Protein AF-A0A3D4CS77-F1 (afdb_monomer_lite)

Radius of gyration: 18.89 Å; chains: 1; bounding box: 40×58×51 Å

Structure (mmCIF, N/CA/C/O backbone):
data_AF-A0A3D4CS77-F1
#
_entry.id   AF-A0A3D4CS77-F1
#
loop_
_atom_site.group_PDB
_atom_site.id
_atom_site.type_symbol
_atom_site.label_atom_id
_atom_site.label_alt_id
_atom_site.label_comp_id
_atom_site.label_asym_id
_atom_site.label_entity_id
_atom_site.label_seq_id
_atom_site.pdbx_PDB_ins_code
_atom_site.Cartn_x
_atom_site.Cartn_y
_atom_site.Cartn_z
_atom_site.occupancy
_atom_site.B_iso_or_equiv
_atom_site.auth_seq_id
_atom_site.auth_comp_id
_atom_site.auth_asym_id
_atom_site.auth_atom_id
_atom_site.pdbx_PDB_model_num
ATOM 1 N N . MET A 1 1 ? -10.541 3.435 3.044 1.00 78.44 1 MET A N 1
ATOM 2 C CA . MET A 1 1 ? -9.655 4.612 3.118 1.00 78.44 1 MET A CA 1
ATOM 3 C C . MET A 1 1 ? -9.467 5.188 1.733 1.00 78.44 1 MET A C 1
ATOM 5 O O . MET A 1 1 ? -9.152 4.452 0.801 1.00 78.44 1 MET A O 1
ATOM 9 N N . VAL A 1 2 ? -9.680 6.488 1.596 1.00 80.62 2 VAL A N 1
ATOM 10 C CA . VAL A 1 2 ? -9.498 7.217 0.334 1.00 80.62 2 VAL A CA 1
ATOM 11 C C . VAL A 1 2 ? -8.579 8.408 0.585 1.00 80.62 2 VAL A C 1
ATOM 13 O O . VAL A 1 2 ? -8.538 8.871 1.723 1.00 80.62 2 VAL A O 1
ATOM 16 N N . PRO A 1 3 ? -7.833 8.896 -0.415 1.00 76.00 3 PRO A N 1
ATOM 17 C CA . PRO A 1 3 ? -6.989 10.062 -0.225 1.00 76.00 3 PRO A CA 1
ATOM 18 C C . PRO A 1 3 ? -7.797 11.258 0.259 1.00 76.00 3 PRO A C 1
ATOM 20 O O . PRO A 1 3 ? -8.912 11.496 -0.223 1.00 76.00 3 PRO A O 1
ATOM 23 N N . ASP A 1 4 ? -7.216 12.027 1.171 1.00 72.06 4 ASP A N 1
ATOM 24 C CA . ASP A 1 4 ? -7.794 13.302 1.555 1.00 72.06 4 ASP A CA 1
ATOM 25 C C . ASP A 1 4 ? -7.465 14.370 0.503 1.00 72.06 4 ASP A C 1
ATOM 27 O O . ASP A 1 4 ? -6.430 15.033 0.511 1.00 72.06 4 ASP A O 1
ATOM 31 N N . PHE A 1 5 ? -8.350 14.480 -0.486 1.00 57.47 5 PHE A N 1
ATOM 32 C CA . PHE A 1 5 ? -8.357 15.582 -1.448 1.00 57.47 5 PHE A CA 1
ATOM 33 C C . PHE A 1 5 ? -9.215 16.766 -0.962 1.00 57.47 5 PHE A C 1
ATOM 35 O O . PHE A 1 5 ? -9.327 17.773 -1.668 1.00 57.47 5 PHE A O 1
ATOM 42 N N . ALA A 1 6 ? -9.882 16.638 0.192 1.00 45.94 6 ALA A N 1
ATOM 43 C CA . ALA A 1 6 ? -11.048 17.445 0.524 1.00 45.94 6 ALA A CA 1
ATOM 44 C C . ALA A 1 6 ? -10.695 18.816 1.115 1.00 45.94 6 ALA A C 1
ATOM 46 O O . ALA A 1 6 ? -11.407 19.779 0.821 1.00 45.94 6 ALA A O 1
ATOM 47 N N . GLU A 1 7 ? -9.597 18.958 1.863 1.00 46.69 7 GLU A N 1
ATOM 48 C CA . GLU A 1 7 ? -9.313 20.235 2.536 1.00 46.69 7 GLU A CA 1
ATOM 49 C C . GLU A 1 7 ? -8.802 21.352 1.614 1.00 46.69 7 GLU A C 1
ATOM 51 O O . GLU A 1 7 ? -9.048 22.522 1.897 1.00 46.69 7 GLU A O 1
ATOM 56 N N . LYS A 1 8 ? -8.144 21.049 0.48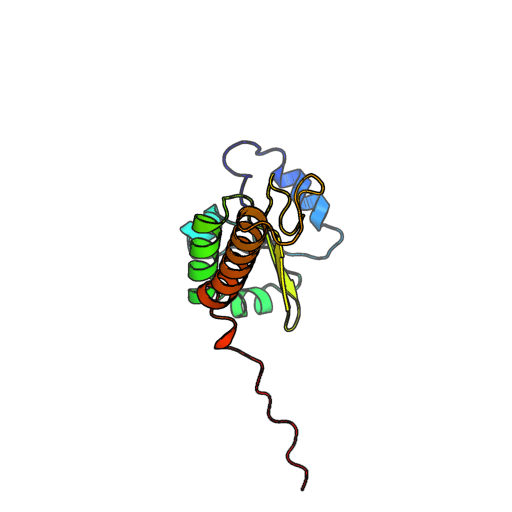4 1.00 43.91 8 LYS A N 1
ATOM 57 C CA . LYS A 1 8 ? -7.467 22.106 -0.300 1.00 43.91 8 LYS A CA 1
ATOM 58 C C . LYS A 1 8 ? -8.227 22.637 -1.521 1.00 43.91 8 LYS A C 1
ATOM 60 O O . LYS A 1 8 ? -7.879 23.708 -2.005 1.00 43.91 8 LYS A O 1
ATOM 65 N N . TYR A 1 9 ? -9.258 21.942 -2.014 1.00 45.88 9 TYR A N 1
ATOM 66 C CA . TYR A 1 9 ? -9.933 22.347 -3.263 1.00 45.88 9 TYR A CA 1
ATOM 67 C C . TYR A 1 9 ? -11.462 22.310 -3.252 1.00 45.88 9 TYR A C 1
ATOM 69 O O . TYR A 1 9 ? -12.071 23.001 -4.065 1.00 45.88 9 TYR A O 1
ATOM 77 N N . PHE A 1 10 ? -12.119 21.548 -2.374 1.00 43.38 10 PHE A N 1
ATOM 78 C CA . PHE A 1 10 ? -13.565 21.360 -2.502 1.00 43.38 10 PHE A CA 1
ATOM 79 C C . PHE A 1 10 ? -14.263 21.094 -1.163 1.00 43.38 10 PHE A C 1
ATOM 81 O O . PHE A 1 10 ? -14.734 19.985 -0.895 1.00 43.38 10 PHE A O 1
ATOM 88 N N . GLY A 1 11 ? -14.503 22.161 -0.394 1.00 46.84 11 GLY A N 1
ATOM 89 C CA . GLY A 1 11 ? -15.454 22.141 0.729 1.00 46.84 11 GLY A CA 1
ATOM 90 C C . GLY A 1 11 ? -16.864 21.643 0.343 1.00 46.84 11 GLY A C 1
ATOM 91 O O . GLY A 1 11 ? -17.618 21.187 1.195 1.00 46.84 11 GLY A O 1
ATOM 92 N N . MET A 1 12 ? -17.208 21.635 -0.955 1.00 43.44 12 MET A N 1
ATOM 93 C CA . MET A 1 12 ? -18.502 21.178 -1.481 1.00 43.44 12 MET A CA 1
ATOM 94 C C . MET A 1 12 ? -18.528 19.707 -1.963 1.00 43.44 12 MET A C 1
ATOM 96 O O . MET A 1 12 ? -19.613 19.169 -2.193 1.00 43.44 12 MET A O 1
ATOM 100 N N . LEU A 1 13 ? -17.374 19.028 -2.102 1.00 51.09 13 LEU A N 1
ATOM 101 C CA . LEU A 1 13 ? -17.307 17.595 -2.457 1.00 51.09 13 LEU A CA 1
ATOM 102 C C . LEU A 1 13 ? -17.241 16.683 -1.225 1.00 51.09 13 LEU A C 1
ATOM 104 O O . LEU A 1 13 ? -17.773 15.575 -1.283 1.00 51.09 13 LEU A O 1
ATOM 108 N N . GLY A 1 14 ? -16.698 17.149 -0.094 1.00 48.25 14 GLY A N 1
ATOM 109 C CA . GLY A 1 14 ? -16.691 16.393 1.169 1.00 48.25 14 GLY A CA 1
ATOM 110 C C . GLY A 1 14 ? -18.102 16.028 1.658 1.00 48.25 14 GLY A C 1
ATOM 111 O O . GLY A 1 14 ? -18.377 14.870 1.980 1.00 48.25 14 GLY A O 1
ATOM 112 N N . ALA A 1 15 ? -19.041 16.979 1.583 1.00 53.09 15 ALA A N 1
ATOM 113 C CA . ALA A 1 15 ? -20.458 16.754 1.893 1.00 53.09 15 ALA A CA 1
ATOM 114 C C . ALA A 1 15 ? -21.155 15.797 0.901 1.00 53.09 15 ALA A C 1
ATOM 116 O O . ALA A 1 15 ? -22.107 15.100 1.252 1.00 53.09 15 ALA A O 1
ATOM 117 N N . LYS A 1 16 ? -20.677 15.719 -0.350 1.00 46.47 16 LYS A N 1
ATOM 118 C CA . LYS A 1 16 ? -21.205 14.784 -1.359 1.00 46.47 16 LYS A CA 1
ATOM 119 C C . LYS A 1 16 ? -20.611 13.378 -1.213 1.00 46.47 16 LYS A C 1
ATOM 121 O O . LYS A 1 16 ? -21.336 12.405 -1.392 1.00 46.47 16 LYS A O 1
ATOM 126 N N . PHE A 1 17 ? -19.353 13.241 -0.791 1.00 52.97 17 PHE A N 1
ATOM 127 C CA . PHE A 1 17 ? -18.750 11.944 -0.454 1.00 52.97 17 PHE A CA 1
ATOM 128 C C . PHE A 1 17 ? -19.327 11.330 0.828 1.00 52.97 17 PHE A C 1
ATOM 130 O O . PHE A 1 17 ? -19.430 10.107 0.921 1.00 52.97 17 PHE A O 1
ATOM 137 N N . GLN A 1 18 ? -19.786 12.150 1.786 1.00 51.19 18 GLN A N 1
ATOM 138 C CA . GLN A 1 18 ? -20.625 11.666 2.891 1.00 51.19 18 GLN A CA 1
ATOM 139 C C . GLN A 1 18 ? -21.868 10.922 2.379 1.00 51.19 18 GLN A C 1
ATOM 141 O O . GLN A 1 18 ? -22.192 9.875 2.930 1.00 51.19 18 GLN A O 1
ATOM 146 N N . LYS A 1 19 ? -22.494 11.379 1.283 1.00 50.00 19 LYS A N 1
ATOM 147 C CA . LYS A 1 19 ? -23.653 10.706 0.669 1.00 50.00 19 LYS A CA 1
ATOM 148 C C . LYS A 1 19 ? -23.301 9.417 -0.079 1.00 50.00 19 LYS A C 1
ATOM 150 O O . LYS A 1 19 ? -24.077 8.473 -0.003 1.00 50.00 19 LYS A O 1
ATOM 155 N N . VAL A 1 20 ? -22.139 9.335 -0.736 1.00 52.88 20 VAL A N 1
ATOM 156 C CA . VAL A 1 20 ? -21.694 8.108 -1.441 1.00 52.88 20 VAL A CA 1
ATOM 157 C C . VAL A 1 20 ? -21.478 6.937 -0.468 1.00 52.88 20 VAL A C 1
ATOM 159 O O . VAL A 1 20 ? -21.761 5.795 -0.814 1.00 52.88 20 VAL A O 1
ATOM 162 N N . GLY A 1 21 ? -21.044 7.209 0.768 1.00 51.22 21 GLY A N 1
ATOM 163 C CA . GLY A 1 21 ? -20.913 6.199 1.830 1.00 51.22 21 GLY A CA 1
ATOM 164 C C . GLY A 1 21 ? -22.151 6.017 2.720 1.00 51.22 21 GLY A C 1
ATOM 165 O O . GLY A 1 21 ? -22.180 5.098 3.534 1.00 51.22 21 GLY A O 1
ATOM 166 N N . SER A 1 22 ? -23.175 6.869 2.587 1.00 51.25 22 SER A N 1
ATOM 167 C CA . SER A 1 22 ? -24.319 6.907 3.514 1.00 51.25 22 SER A CA 1
ATOM 168 C C . SER A 1 22 ? -25.234 5.680 3.422 1.00 51.25 22 SER A C 1
ATOM 170 O O . SER A 1 22 ? -25.977 5.424 4.361 1.00 51.25 22 SER A O 1
ATOM 172 N N . GLY A 1 23 ? -25.179 4.917 2.325 1.00 57.41 23 GLY A N 1
ATOM 173 C CA . GLY A 1 23 ? -25.894 3.641 2.182 1.00 57.41 23 GLY A CA 1
ATOM 174 C C . GLY A 1 23 ? -25.138 2.424 2.731 1.00 57.41 23 GLY A C 1
ATOM 175 O O . GLY A 1 23 ? -25.672 1.322 2.700 1.00 57.41 23 GLY A O 1
ATOM 176 N N . LEU A 1 24 ? -23.896 2.601 3.201 1.00 65.44 24 LEU A N 1
ATOM 177 C CA . LEU A 1 24 ? -23.001 1.511 3.615 1.00 65.44 24 LEU A CA 1
ATOM 178 C C . LEU A 1 24 ? -22.823 1.395 5.138 1.00 65.44 24 LEU A C 1
ATOM 180 O O . LEU A 1 24 ? -21.996 0.599 5.573 1.00 65.44 24 LEU A O 1
ATOM 184 N N . ASN A 1 25 ? -23.559 2.173 5.946 1.00 74.00 25 ASN A N 1
ATOM 185 C CA . ASN A 1 25 ? -23.412 2.218 7.412 1.00 74.00 25 ASN A CA 1
ATOM 186 C C . ASN A 1 25 ? -21.948 2.395 7.863 1.00 74.00 25 ASN A C 1
ATOM 188 O O . ASN A 1 25 ? -21.466 1.697 8.748 1.00 74.00 25 ASN A O 1
ATOM 192 N N . GLN A 1 26 ? -21.212 3.303 7.215 1.00 77.88 26 GLN A N 1
ATOM 193 C CA . GLN A 1 26 ? -19.813 3.573 7.549 1.00 77.88 26 GLN A CA 1
ATOM 194 C C . GLN A 1 26 ? -19.660 4.886 8.316 1.00 77.88 26 GLN A C 1
ATOM 196 O O . GLN A 1 26 ? -20.109 5.944 7.870 1.00 77.88 26 GLN A O 1
ATOM 201 N N . HIS A 1 27 ? -18.944 4.822 9.431 1.00 82.19 27 HIS A N 1
ATOM 202 C CA . HIS A 1 27 ? -18.564 5.940 10.279 1.00 82.19 27 HIS A CA 1
ATOM 203 C C . HIS A 1 27 ? -17.248 6.556 9.802 1.00 82.19 27 HIS A C 1
ATOM 205 O O . HIS A 1 27 ? -16.344 5.841 9.376 1.00 82.19 27 HIS A O 1
ATOM 211 N N . LEU A 1 28 ? -17.141 7.884 9.869 1.00 85.31 28 LEU A N 1
ATOM 212 C CA . LEU A 1 28 ? -15.883 8.609 9.673 1.00 85.31 28 LEU A CA 1
ATOM 213 C C . LEU A 1 28 ? -15.039 8.486 10.947 1.00 85.31 28 LEU A C 1
ATOM 215 O O . LEU A 1 28 ? -15.550 8.746 12.035 1.00 85.31 28 LEU A O 1
ATOM 219 N N . LEU A 1 29 ? -13.771 8.105 10.806 1.00 84.94 29 LEU A N 1
ATOM 220 C CA . LEU A 1 29 ? -12.826 7.999 11.916 1.00 84.94 29 LEU A CA 1
ATOM 221 C C . LEU A 1 29 ? -11.847 9.169 11.878 1.00 84.94 29 LEU A C 1
ATOM 223 O O . LEU A 1 29 ? -11.440 9.582 10.796 1.00 84.94 29 LEU A O 1
ATOM 227 N N . ARG A 1 30 ? -11.468 9.654 13.064 1.00 85.50 30 ARG A N 1
ATOM 228 C CA . ARG A 1 30 ? -10.338 10.568 13.256 1.00 85.50 30 ARG A CA 1
ATOM 229 C C . ARG A 1 30 ? -9.113 9.763 13.658 1.00 85.50 30 ARG A C 1
ATOM 231 O O . ARG A 1 30 ? -9.217 8.941 14.568 1.00 85.50 30 ARG A O 1
ATOM 238 N N . ILE A 1 31 ? -7.991 9.994 12.990 1.00 87.75 31 ILE A N 1
ATOM 239 C CA . ILE A 1 31 ? -6.710 9.351 13.274 1.00 87.75 31 ILE A CA 1
ATOM 240 C C . ILE A 1 31 ? -5.775 10.352 13.957 1.00 87.75 31 ILE A C 1
ATOM 242 O O . ILE A 1 31 ? -5.629 11.486 13.512 1.00 87.75 31 ILE A O 1
ATOM 246 N N . ASP A 1 32 ? -5.119 9.924 15.037 1.00 86.69 32 ASP A N 1
ATOM 247 C CA . ASP A 1 32 ? -4.259 10.804 15.841 1.00 86.69 32 ASP A CA 1
ATOM 248 C C . ASP A 1 32 ? -2.957 11.202 15.128 1.00 86.69 32 ASP A C 1
ATOM 250 O O . ASP A 1 32 ? -2.377 12.244 15.430 1.00 86.69 32 ASP A O 1
ATOM 254 N N . ASN A 1 33 ? -2.476 10.385 14.184 1.00 90.25 33 ASN A N 1
ATOM 255 C CA . ASN A 1 33 ? -1.284 10.697 13.400 1.00 90.25 33 ASN A CA 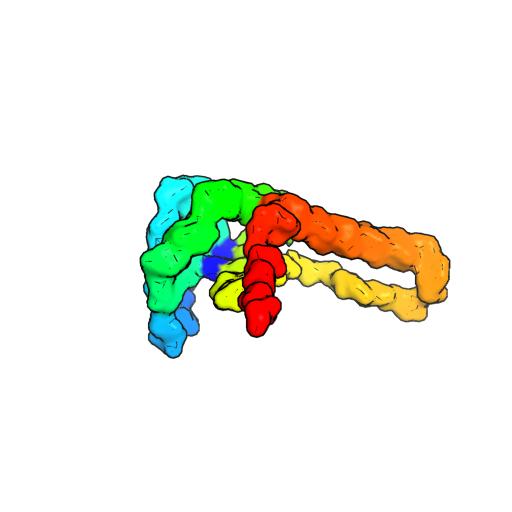1
ATOM 256 C C . ASN A 1 33 ? -1.600 11.825 12.397 1.00 90.25 33 ASN A C 1
ATOM 258 O O . ASN A 1 33 ? -2.327 11.591 11.427 1.00 90.25 33 ASN A O 1
ATOM 262 N N . PRO A 1 34 ? -1.028 13.032 12.572 1.00 89.69 34 PRO A N 1
ATOM 263 C CA . PRO A 1 34 ? -1.406 14.199 11.783 1.00 89.69 34 PRO A CA 1
ATOM 264 C C . PRO A 1 34 ? -1.002 14.084 10.311 1.00 89.69 34 PRO A C 1
ATOM 266 O O . PRO A 1 34 ? -1.678 14.642 9.450 1.00 89.69 34 PRO A O 1
ATOM 269 N N . GLU A 1 35 ? 0.088 13.383 9.996 1.00 91.19 35 GLU A N 1
ATOM 270 C CA . GLU A 1 35 ? 0.513 13.184 8.607 1.00 91.19 35 GLU A CA 1
ATOM 271 C C . GLU A 1 35 ? -0.392 12.177 7.898 1.00 91.19 35 GLU A C 1
ATOM 273 O O . GLU A 1 35 ? -0.723 12.345 6.723 1.00 91.19 35 GLU A O 1
ATOM 278 N N . PHE A 1 36 ? -0.853 11.164 8.628 1.00 91.94 36 PHE A N 1
ATOM 279 C CA . PHE A 1 36 ? -1.797 10.188 8.112 1.00 91.94 36 PHE A CA 1
ATOM 280 C C . PHE A 1 36 ? -3.197 10.775 7.902 1.00 91.94 36 PHE A C 1
ATOM 282 O O . PHE A 1 36 ? -3.781 10.565 6.839 1.00 91.94 36 PHE A O 1
ATOM 289 N N . GLU A 1 37 ? -3.712 11.535 8.872 1.00 87.69 37 GLU A N 1
ATOM 290 C CA . GLU A 1 37 ? -5.032 12.179 8.795 1.00 87.69 37 GLU A CA 1
ATOM 291 C C . GLU A 1 37 ? -5.111 13.130 7.589 1.00 87.69 37 GLU A C 1
ATOM 293 O O . GLU A 1 37 ? -6.068 13.081 6.824 1.00 87.69 37 GLU A O 1
ATOM 298 N N . LYS A 1 38 ? -4.048 13.908 7.325 1.00 88.06 38 LYS A N 1
ATOM 299 C CA . LYS A 1 38 ? -3.940 14.757 6.119 1.00 88.06 38 LYS A CA 1
ATOM 300 C C . LYS A 1 38 ? -3.848 13.967 4.814 1.00 88.06 38 LYS A C 1
ATOM 302 O O . LYS A 1 38 ? -4.050 14.519 3.733 1.00 88.06 38 LYS A O 1
ATOM 307 N N . ALA A 1 39 ? -3.408 12.713 4.872 1.00 89.44 39 ALA A N 1
ATOM 308 C CA . ALA A 1 39 ? -3.197 11.892 3.689 1.00 89.44 39 ALA A CA 1
ATOM 309 C C . ALA A 1 39 ? -4.446 11.084 3.318 1.00 89.44 39 ALA A C 1
ATOM 311 O O . ALA A 1 39 ? -4.666 10.838 2.125 1.00 89.44 39 ALA A O 1
ATOM 312 N N . PHE A 1 40 ? -5.250 10.668 4.300 1.00 90.25 40 PHE A N 1
ATOM 313 C CA . PHE A 1 40 ? -6.358 9.740 4.106 1.00 90.25 40 PHE A CA 1
ATOM 314 C C . PHE A 1 40 ? -7.594 10.088 4.929 1.00 90.25 40 PHE A C 1
ATOM 316 O O . PHE A 1 40 ? -7.542 10.226 6.142 1.00 90.25 40 PHE A O 1
ATOM 323 N N . VAL A 1 41 ? -8.753 10.012 4.277 1.00 89.62 41 VAL A N 1
ATOM 324 C CA . VAL A 1 41 ? -10.051 9.917 4.947 1.00 89.62 41 VAL A CA 1
ATOM 325 C C . VAL A 1 41 ? -10.344 8.449 5.271 1.00 89.62 41 VAL A C 1
ATOM 327 O O . VAL A 1 41 ? -10.464 7.597 4.371 1.00 89.62 41 VAL A O 1
ATOM 330 N N . VAL A 1 42 ? -10.501 8.141 6.561 1.00 89.06 42 VAL A N 1
ATOM 331 C CA . VAL A 1 42 ? -10.779 6.785 7.060 1.00 89.06 42 VAL A CA 1
ATOM 332 C C . VAL A 1 42 ? -12.263 6.610 7.366 1.00 89.06 42 VAL A C 1
ATOM 334 O O . VAL A 1 42 ? -12.880 7.412 8.058 1.00 89.06 42 VAL A O 1
ATOM 337 N N . ARG A 1 43 ? -12.852 5.532 6.843 1.00 88.62 43 ARG A N 1
ATOM 338 C CA . ARG A 1 43 ? -14.239 5.143 7.110 1.00 88.62 43 ARG A CA 1
ATOM 339 C C . ARG A 1 43 ? -14.301 3.667 7.470 1.00 88.62 43 ARG A C 1
ATOM 341 O O . ARG A 1 43 ? -13.609 2.882 6.820 1.00 88.62 43 ARG A O 1
ATOM 348 N N . ALA A 1 44 ? -15.136 3.305 8.438 1.00 88.06 44 ALA A N 1
ATOM 349 C CA . ALA A 1 44 ? -15.319 1.923 8.874 1.00 88.06 44 ALA A CA 1
ATOM 350 C C . ALA A 1 44 ? -16.761 1.641 9.301 1.00 88.06 44 ALA A C 1
ATOM 352 O O . ALA A 1 44 ? -17.459 2.537 9.766 1.00 88.06 44 ALA A O 1
ATOM 353 N N . THR A 1 45 ? -17.206 0.396 9.150 1.00 87.44 45 THR A N 1
ATOM 354 C CA . THR A 1 45 ? -18.495 -0.075 9.684 1.00 87.44 45 THR A CA 1
ATOM 355 C C . THR A 1 45 ? -18.441 -0.297 11.194 1.00 87.44 45 THR A C 1
ATOM 357 O O . THR A 1 45 ? -19.436 -0.075 11.870 1.00 87.44 45 THR A O 1
ATOM 360 N N . ASP A 1 46 ? -17.271 -0.670 11.718 1.00 86.62 46 ASP A N 1
ATOM 361 C CA . ASP A 1 46 ? -16.978 -0.761 13.147 1.00 86.62 46 ASP A CA 1
ATOM 362 C C . ASP A 1 46 ? -15.744 0.110 13.463 1.00 86.62 46 ASP A C 1
ATOM 364 O O . ASP A 1 46 ? -14.619 -0.234 13.078 1.00 86.62 46 ASP A O 1
ATOM 368 N N . PRO A 1 47 ? -15.928 1.274 14.113 1.00 82.75 47 PRO A N 1
ATOM 369 C CA . PRO A 1 47 ? -14.818 2.138 14.498 1.00 82.75 47 PRO A CA 1
ATOM 370 C C . PRO A 1 47 ? -13.821 1.489 15.464 1.00 82.75 47 PRO A C 1
ATOM 372 O O . PRO A 1 47 ? -12.629 1.787 15.377 1.00 82.75 47 PRO A O 1
ATOM 375 N N . ALA A 1 48 ? -14.285 0.627 16.374 1.00 83.94 48 ALA A N 1
ATOM 376 C CA . ALA A 1 48 ? -13.426 0.004 17.375 1.00 83.94 48 ALA A CA 1
ATOM 377 C C . ALA A 1 48 ? -12.482 -1.003 16.710 1.00 83.94 48 ALA A C 1
ATOM 379 O O . ALA A 1 48 ? -11.273 -0.956 16.932 1.00 83.94 48 ALA A O 1
ATOM 380 N N . GLU A 1 49 ? -13.013 -1.842 15.819 1.00 80.88 49 GLU A N 1
ATOM 381 C CA . GLU A 1 49 ? -12.208 -2.762 15.013 1.00 80.88 49 GLU A CA 1
ATOM 382 C C . GLU A 1 49 ? -11.198 -1.998 14.141 1.00 80.88 49 GLU A C 1
ATOM 384 O O . GLU A 1 49 ? -10.010 -2.326 14.114 1.00 80.88 49 GLU A O 1
ATOM 389 N N . ALA A 1 50 ? -11.626 -0.924 13.473 1.00 82.06 50 ALA A N 1
ATOM 390 C CA . ALA A 1 50 ? -10.766 -0.194 12.546 1.00 82.06 50 ALA A CA 1
ATOM 391 C C . ALA A 1 50 ? -9.526 0.440 13.201 1.00 82.06 50 ALA A C 1
ATOM 393 O O . ALA A 1 50 ? -8.459 0.432 12.588 1.00 82.06 50 ALA A O 1
ATOM 394 N N . ILE A 1 51 ? -9.630 0.934 14.440 1.00 80.19 51 ILE A N 1
ATOM 395 C CA . ILE A 1 51 ? -8.476 1.459 15.194 1.00 80.19 51 ILE A CA 1
ATOM 396 C C . ILE A 1 51 ? -7.470 0.341 15.502 1.00 80.19 51 ILE A C 1
ATOM 398 O O . ILE A 1 51 ? -6.263 0.564 15.426 1.00 80.19 51 ILE A O 1
ATOM 402 N N . THR A 1 52 ? -7.947 -0.873 15.803 1.00 81.00 52 THR A N 1
ATOM 403 C CA . THR A 1 52 ? -7.059 -2.015 16.086 1.00 81.00 52 THR A CA 1
ATOM 404 C C . THR A 1 52 ? -6.302 -2.494 14.849 1.00 81.00 52 THR A C 1
ATOM 406 O O . THR A 1 52 ? -5.124 -2.830 14.944 1.00 81.00 52 THR A O 1
ATOM 409 N N . VAL A 1 53 ? -6.943 -2.475 13.675 1.00 85.44 53 VAL A N 1
ATOM 410 C CA . VAL A 1 53 ? -6.300 -2.818 12.397 1.00 85.44 53 VAL A CA 1
ATOM 411 C C . VAL A 1 53 ? -5.294 -1.741 11.999 1.00 85.44 53 VAL A C 1
ATOM 413 O O . VAL A 1 53 ? -4.176 -2.047 11.583 1.00 85.44 53 VAL A O 1
ATOM 416 N N . LEU A 1 54 ? -5.666 -0.469 12.147 1.00 88.19 54 LEU A N 1
ATOM 417 C CA . LEU A 1 54 ? -4.876 0.671 11.700 1.00 88.19 54 LEU A CA 1
ATOM 418 C C . LEU A 1 54 ? -3.860 1.132 12.751 1.00 88.19 54 LEU A C 1
ATOM 420 O O . LEU A 1 54 ? -3.823 2.297 13.143 1.00 88.19 54 LEU A O 1
ATOM 424 N N . THR A 1 55 ? -3.011 0.205 13.191 1.00 88.81 55 THR A N 1
ATOM 425 C CA . THR A 1 55 ? -1.918 0.481 14.135 1.00 88.81 55 THR A CA 1
ATOM 426 C C . THR A 1 55 ? -0.987 1.594 13.635 1.00 88.81 55 THR A C 1
ATOM 428 O O . THR A 1 55 ? -0.834 1.795 12.429 1.00 88.81 55 THR A O 1
ATOM 431 N N . ALA A 1 56 ? -0.296 2.283 14.552 1.00 89.25 56 ALA A N 1
ATOM 432 C CA . ALA A 1 56 ? 0.667 3.334 14.202 1.00 89.25 56 ALA A CA 1
ATOM 433 C C . ALA A 1 56 ? 1.740 2.849 13.208 1.00 89.25 56 ALA A C 1
ATOM 435 O O . ALA A 1 56 ? 2.080 3.556 12.264 1.00 89.25 56 ALA A O 1
ATOM 436 N N . GLN A 1 57 ? 2.218 1.610 13.363 1.00 88.75 57 GLN A N 1
ATOM 437 C CA . GLN A 1 57 ? 3.163 1.012 12.420 1.00 88.75 57 GLN A CA 1
ATOM 438 C C . GLN A 1 57 ? 2.557 0.884 11.016 1.00 88.75 57 GLN A C 1
ATOM 440 O O . GLN A 1 57 ? 3.188 1.291 10.043 1.00 88.75 57 GLN A O 1
ATOM 445 N N . LEU A 1 58 ? 1.330 0.364 10.901 1.00 90.12 58 LEU A N 1
ATOM 446 C CA . LEU A 1 58 ? 0.664 0.217 9.607 1.00 90.12 58 LEU A CA 1
ATOM 447 C C . LEU A 1 58 ? 0.402 1.575 8.942 1.00 90.12 58 LEU A C 1
ATOM 449 O O . LEU A 1 58 ? 0.527 1.694 7.725 1.00 90.12 58 LEU A O 1
ATOM 453 N N . GLN A 1 59 ? 0.091 2.611 9.724 1.00 91.94 59 GLN A N 1
ATOM 454 C CA . GLN A 1 59 ? -0.070 3.973 9.212 1.00 91.94 59 GLN A CA 1
ATOM 455 C C . GLN A 1 59 ? 1.208 4.477 8.524 1.00 91.94 59 GLN A C 1
ATOM 457 O O . GLN A 1 59 ? 1.147 4.919 7.375 1.00 91.94 59 GLN A O 1
ATOM 462 N N . GLU A 1 60 ? 2.370 4.328 9.165 1.00 93.00 60 GLU A N 1
ATOM 463 C CA . GLU A 1 60 ? 3.671 4.712 8.592 1.00 93.00 60 GLU A CA 1
ATOM 464 C C . GLU A 1 60 ? 4.024 3.906 7.333 1.00 93.00 60 GLU A C 1
ATOM 466 O O . GLU A 1 60 ? 4.538 4.434 6.339 1.00 93.00 60 GLU A O 1
ATOM 471 N N . GLN A 1 61 ? 3.695 2.614 7.327 1.00 92.31 61 GLN A N 1
ATOM 472 C CA . GLN A 1 61 ? 3.893 1.758 6.159 1.00 92.31 61 GLN A CA 1
ATOM 473 C C . GLN A 1 61 ? 3.011 2.189 4.981 1.00 92.31 61 GLN A C 1
ATOM 475 O O . GLN A 1 61 ? 3.472 2.238 3.839 1.00 92.31 61 GLN A O 1
ATOM 480 N N . ILE A 1 62 ? 1.757 2.563 5.243 1.00 93.19 62 ILE A N 1
ATOM 481 C CA . ILE A 1 62 ? 0.841 3.089 4.225 1.00 93.19 62 ILE A CA 1
ATOM 482 C C . ILE A 1 62 ? 1.319 4.454 3.708 1.00 93.19 62 ILE A C 1
ATOM 484 O O . ILE A 1 62 ? 1.232 4.710 2.506 1.00 93.19 62 ILE A O 1
ATOM 488 N N . LEU A 1 63 ? 1.859 5.323 4.568 1.00 92.94 63 LEU A N 1
ATOM 489 C CA . LEU A 1 63 ? 2.461 6.595 4.150 1.00 92.94 63 LEU A CA 1
ATOM 490 C C . LEU A 1 63 ? 3.680 6.376 3.247 1.00 92.94 63 LEU A C 1
ATOM 492 O O . 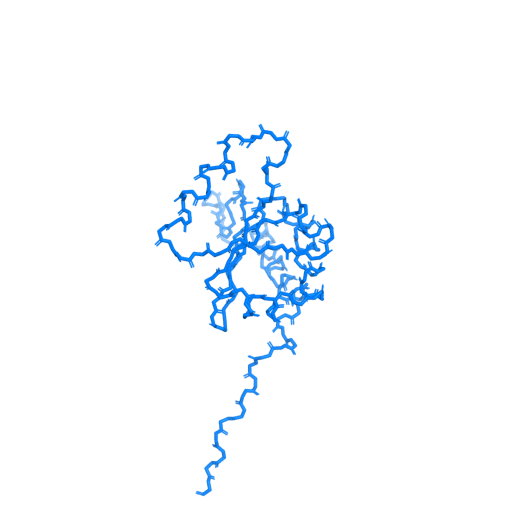LEU A 1 63 ? 3.801 7.019 2.202 1.00 92.94 63 LEU A O 1
ATOM 496 N N . THR A 1 64 ? 4.531 5.406 3.582 1.00 91.88 64 THR A N 1
ATOM 497 C CA . THR A 1 64 ? 5.665 4.994 2.740 1.00 91.88 64 THR A CA 1
ATOM 498 C C . THR A 1 64 ? 5.186 4.485 1.379 1.00 91.88 64 THR A C 1
ATOM 500 O O . THR A 1 64 ? 5.714 4.868 0.330 1.00 91.88 64 THR A O 1
ATOM 503 N N . LEU A 1 65 ? 4.132 3.666 1.377 1.00 91.88 65 LEU A N 1
ATOM 504 C CA . LEU A 1 65 ? 3.513 3.150 0.162 1.00 91.88 65 LEU A CA 1
ATOM 505 C C . LEU A 1 65 ? 2.947 4.285 -0.711 1.00 91.88 65 LEU A C 1
ATOM 507 O O . LEU A 1 65 ? 3.178 4.314 -1.921 1.00 91.88 65 LEU A O 1
ATOM 511 N N . ARG A 1 66 ? 2.267 5.262 -0.100 1.00 90.88 66 ARG A N 1
ATOM 512 C CA . ARG A 1 66 ? 1.752 6.469 -0.767 1.00 90.88 66 ARG A CA 1
ATOM 513 C C . ARG A 1 66 ? 2.877 7.293 -1.389 1.00 90.88 66 ARG A C 1
ATOM 515 O O . ARG A 1 66 ? 2.751 7.714 -2.535 1.00 90.88 66 ARG A O 1
ATOM 522 N N . ALA A 1 67 ? 3.987 7.494 -0.680 1.00 90.19 67 ALA A N 1
ATOM 523 C CA . ALA A 1 67 ? 5.138 8.232 -1.203 1.00 90.19 67 ALA A CA 1
ATOM 524 C C . ALA A 1 67 ? 5.736 7.568 -2.458 1.00 90.19 67 ALA A C 1
ATOM 526 O O . ALA A 1 67 ? 6.202 8.257 -3.365 1.00 90.19 67 ALA A O 1
ATOM 527 N N . ARG A 1 68 ? 5.685 6.232 -2.539 1.00 86.75 68 ARG A N 1
ATOM 528 C CA . ARG A 1 68 ? 6.187 5.456 -3.681 1.00 86.75 68 ARG A CA 1
ATOM 529 C C . ARG A 1 68 ? 5.234 5.450 -4.878 1.00 86.75 68 ARG A C 1
ATOM 531 O O . ARG A 1 68 ? 5.689 5.580 -6.013 1.00 86.75 68 ARG A O 1
ATOM 538 N N . PHE A 1 69 ? 3.942 5.230 -4.639 1.00 87.06 69 PHE A N 1
ATOM 539 C CA . PHE A 1 69 ? 2.961 4.962 -5.700 1.00 87.06 69 PHE A CA 1
ATOM 540 C C . PHE A 1 69 ? 2.079 6.159 -6.063 1.00 87.06 69 PHE A C 1
ATOM 542 O O . PHE A 1 69 ? 1.401 6.124 -7.088 1.00 87.06 69 PHE A O 1
ATOM 549 N N . GLY A 1 70 ? 2.124 7.231 -5.274 1.00 87.12 70 GLY A N 1
ATOM 550 C CA . GLY A 1 70 ? 1.426 8.479 -5.544 1.00 87.12 70 GLY A CA 1
ATOM 551 C C . GLY A 1 70 ? 0.271 8.764 -4.587 1.00 87.12 70 GLY A C 1
ATOM 552 O O . GLY A 1 70 ? -0.146 7.948 -3.764 1.00 87.12 70 GLY A O 1
ATOM 553 N N . SER A 1 71 ? -0.256 9.980 -4.710 1.00 83.00 71 SER A N 1
ATOM 554 C CA . SER A 1 71 ? -1.233 10.552 -3.784 1.00 83.00 71 SER A CA 1
ATOM 555 C C . SER A 1 71 ? -2.662 10.023 -3.942 1.00 83.00 71 SER A C 1
ATOM 557 O O . SER A 1 71 ? -3.463 10.237 -3.038 1.00 83.00 71 SER A O 1
ATOM 559 N N . ASP A 1 72 ? -3.002 9.312 -5.024 1.00 87.62 72 ASP A N 1
ATOM 560 C CA . ASP A 1 72 ? -4.337 8.705 -5.214 1.00 87.62 72 ASP A CA 1
ATOM 561 C C . ASP A 1 72 ? -4.402 7.223 -4.782 1.00 87.62 72 ASP A C 1
ATOM 563 O O . ASP A 1 72 ? -5.212 6.437 -5.268 1.00 87.62 72 ASP A O 1
ATOM 567 N N . LEU A 1 73 ? -3.527 6.808 -3.862 1.00 90.88 73 LEU A N 1
ATOM 568 C CA . LEU A 1 73 ? -3.571 5.470 -3.272 1.00 90.88 73 LEU A CA 1
ATOM 569 C C . LEU A 1 73 ? -4.873 5.269 -2.478 1.00 90.88 73 LEU A C 1
ATOM 571 O O . LEU A 1 73 ? -5.202 6.074 -1.607 1.00 90.88 73 LEU A O 1
ATOM 575 N N . ARG A 1 74 ? -5.600 4.175 -2.724 1.00 92.62 74 ARG A N 1
ATOM 576 C CA . ARG A 1 74 ? -6.829 3.821 -1.987 1.00 92.62 74 ARG A CA 1
ATOM 577 C C . ARG A 1 74 ? -6.680 2.444 -1.362 1.00 92.62 74 ARG A C 1
ATOM 579 O O . ARG A 1 74 ? -6.117 1.545 -1.982 1.00 92.62 74 ARG A O 1
ATOM 586 N N . LEU A 1 75 ? -7.210 2.274 -0.152 1.00 92.81 75 LEU A N 1
ATOM 587 C CA . LEU A 1 75 ? -7.109 1.020 0.594 1.00 92.81 75 LEU A CA 1
ATOM 588 C C . LEU A 1 75 ? -8.460 0.619 1.184 1.00 92.81 75 LEU A C 1
ATOM 590 O O . LEU A 1 75 ? -9.232 1.473 1.632 1.00 92.81 75 LEU A O 1
ATOM 594 N N . ALA A 1 76 ? -8.732 -0.680 1.232 1.00 91.25 76 ALA A N 1
ATOM 595 C CA . ALA A 1 76 ? -9.871 -1.239 1.946 1.00 91.25 76 ALA A CA 1
ATOM 596 C C . ALA A 1 76 ? -9.455 -2.495 2.709 1.00 91.25 76 ALA A C 1
ATOM 598 O O . ALA A 1 76 ? -8.784 -3.370 2.166 1.00 91.25 76 ALA A O 1
ATOM 599 N N . PHE A 1 77 ? -9.896 -2.572 3.959 1.00 88.62 77 PHE A N 1
ATOM 600 C CA . PHE A 1 77 ? -9.682 -3.717 4.827 1.00 88.62 77 PHE A CA 1
ATOM 601 C C . PHE A 1 77 ? -10.982 -4.508 4.924 1.00 88.62 77 PHE A C 1
ATOM 603 O O . PHE A 1 77 ? -12.065 -3.936 5.064 1.00 88.62 77 PHE A O 1
ATOM 610 N N . LYS A 1 78 ? -10.858 -5.824 4.808 1.00 85.69 78 LYS A N 1
ATOM 611 C CA . LYS A 1 78 ? -11.887 -6.820 5.102 1.00 85.69 78 LYS A CA 1
ATOM 612 C C . LYS A 1 78 ? -11.245 -7.919 5.952 1.00 85.69 78 LYS A C 1
ATOM 614 O O . LYS A 1 78 ? -10.014 -7.983 5.993 1.00 85.69 78 LYS A O 1
ATOM 619 N N . PRO A 1 79 ? -12.033 -8.796 6.597 1.00 82.00 79 PRO A N 1
ATOM 620 C CA . PRO A 1 79 ? -11.476 -9.920 7.341 1.00 82.00 79 PRO A CA 1
ATOM 621 C C . PRO A 1 79 ? -10.423 -10.674 6.515 1.00 82.00 79 PRO A C 1
ATOM 623 O O . PRO A 1 79 ? -10.705 -11.140 5.410 1.00 82.00 79 PRO A O 1
ATOM 626 N N . SER A 1 80 ? -9.192 -10.711 7.033 1.00 80.12 80 SER A N 1
ATOM 627 C CA . SER A 1 80 ? -8.012 -11.348 6.426 1.00 80.12 80 SER A CA 1
ATOM 628 C C . SER A 1 80 ? -7.630 -10.871 5.015 1.00 80.12 80 SER A C 1
ATOM 630 O O . SER A 1 80 ? -6.894 -11.557 4.306 1.00 80.12 80 SER A O 1
ATOM 632 N N . GLN A 1 81 ? -8.115 -9.708 4.574 1.00 86.25 81 GLN A N 1
ATOM 633 C CA . GLN A 1 81 ? -7.880 -9.200 3.224 1.00 86.25 81 GLN A CA 1
ATOM 634 C C . GLN A 1 81 ? -7.577 -7.701 3.229 1.00 86.25 81 GLN A C 1
ATOM 636 O O . GLN A 1 81 ? -8.330 -6.889 3.771 1.00 86.25 81 GLN A O 1
ATOM 641 N N . LEU A 1 82 ? -6.499 -7.330 2.538 1.00 88.81 82 LEU A N 1
ATOM 642 C CA . LEU A 1 82 ? -6.157 -5.949 2.225 1.00 88.81 82 LEU A CA 1
ATOM 643 C C . LEU A 1 82 ? -6.270 -5.730 0.717 1.00 88.81 82 LEU A C 1
ATOM 645 O O . LEU A 1 82 ? -5.537 -6.324 -0.069 1.00 88.81 82 LEU A O 1
ATOM 649 N N . PHE A 1 83 ? -7.175 -4.842 0.323 1.00 92.25 83 PHE A N 1
ATOM 650 C CA . PHE A 1 83 ? -7.316 -4.379 -1.050 1.00 92.25 83 PHE A CA 1
ATOM 651 C C . PHE A 1 83 ? -6.606 -3.040 -1.210 1.00 92.25 83 PHE A C 1
ATOM 653 O O . PHE A 1 83 ? -6.844 -2.111 -0.437 1.00 92.25 83 PHE A O 1
ATOM 660 N N . ILE A 1 84 ? -5.768 -2.930 -2.238 1.00 92.00 84 ILE A N 1
ATOM 661 C CA . ILE A 1 84 ? -5.019 -1.715 -2.562 1.00 92.00 84 ILE A CA 1
ATOM 662 C C . ILE A 1 84 ? -5.307 -1.368 -4.016 1.00 92.00 84 ILE A C 1
ATOM 664 O O . ILE A 1 84 ? -5.087 -2.187 -4.906 1.00 92.00 84 ILE A O 1
ATOM 668 N N . ALA A 1 85 ? -5.785 -0.153 -4.259 1.00 92.75 85 ALA A N 1
ATOM 669 C CA . ALA A 1 85 ? -5.931 0.387 -5.600 1.00 92.75 85 ALA A CA 1
ATOM 670 C C . ALA A 1 85 ? -4.899 1.497 -5.811 1.00 92.75 85 ALA A C 1
ATOM 672 O O . ALA A 1 85 ? -4.866 2.481 -5.068 1.00 92.75 85 ALA A O 1
ATOM 673 N N . ILE A 1 86 ? -4.063 1.314 -6.834 1.00 90.56 86 ILE A N 1
ATOM 674 C CA . ILE A 1 86 ? -3.036 2.263 -7.271 1.00 90.56 86 ILE A CA 1
ATOM 675 C C . ILE A 1 86 ? -3.441 2.762 -8.659 1.00 90.56 86 ILE A C 1
ATOM 677 O O . ILE A 1 86 ? -3.300 2.023 -9.635 1.00 90.56 86 ILE A O 1
ATOM 681 N N . PRO A 1 87 ? -3.963 3.990 -8.777 1.00 87.81 87 PRO A N 1
ATOM 682 C CA . PRO A 1 87 ? -4.259 4.584 -10.070 1.00 87.81 87 PRO A CA 1
ATOM 683 C C . PRO A 1 87 ? -2.986 4.723 -10.902 1.00 87.81 87 PRO A C 1
ATOM 685 O O . PRO A 1 87 ? -1.967 5.235 -10.439 1.00 87.81 87 PRO A O 1
ATOM 688 N N . SER A 1 88 ? -3.043 4.271 -12.151 1.00 85.12 88 SER A N 1
ATOM 689 C CA . SER A 1 88 ? -1.946 4.415 -13.099 1.00 85.12 88 SER A CA 1
ATOM 690 C C . SER A 1 88 ? -2.496 4.770 -14.470 1.00 85.12 88 SER A C 1
ATOM 692 O O . SER A 1 88 ? -3.507 4.223 -14.894 1.00 85.12 88 SER A O 1
ATOM 694 N N . SER A 1 89 ? -1.810 5.668 -15.172 1.00 84.62 89 SER A N 1
ATOM 695 C CA . SER A 1 89 ? -2.029 5.916 -16.602 1.00 84.62 89 SER A CA 1
ATOM 696 C C . SER A 1 89 ? -1.259 4.937 -17.493 1.00 84.62 89 SER A C 1
ATOM 698 O O . SER A 1 89 ? -1.306 5.048 -18.714 1.00 84.62 89 SER A O 1
ATOM 700 N N . LYS A 1 90 ? -0.492 4.023 -16.888 1.00 83.44 90 LYS A N 1
ATOM 701 C CA . LYS A 1 90 ? 0.258 2.984 -17.588 1.00 83.44 90 LYS A CA 1
ATOM 702 C C . LYS A 1 90 ? -0.560 1.700 -17.605 1.00 83.44 90 LYS A C 1
ATOM 704 O O . LYS A 1 90 ? -1.104 1.317 -16.571 1.00 83.44 90 LYS A O 1
ATOM 709 N N . ASP A 1 91 ? -0.511 0.991 -18.723 1.00 87.06 91 ASP A N 1
ATOM 710 C CA . ASP A 1 91 ? -1.068 -0.355 -18.841 1.00 87.06 91 ASP A CA 1
ATOM 711 C C . ASP A 1 91 ? -0.127 -1.348 -18.143 1.00 87.06 91 ASP A C 1
ATOM 713 O O . ASP A 1 91 ? 0.833 -1.869 -18.719 1.00 87.06 91 ASP A O 1
ATOM 717 N N . TRP A 1 92 ? -0.323 -1.522 -16.834 1.00 89.25 92 TRP A N 1
ATOM 718 C CA . TRP A 1 92 ? 0.430 -2.509 -16.065 1.00 89.25 92 TRP A CA 1
ATOM 719 C C . TRP A 1 92 ? 0.033 -3.914 -16.496 1.00 89.25 92 TRP A C 1
ATOM 721 O O . TRP A 1 92 ? -1.144 -4.191 -16.695 1.00 89.25 92 TRP A O 1
ATOM 731 N N . PHE A 1 93 ? 1.027 -4.794 -16.607 1.00 90.06 93 PHE A N 1
ATOM 732 C CA 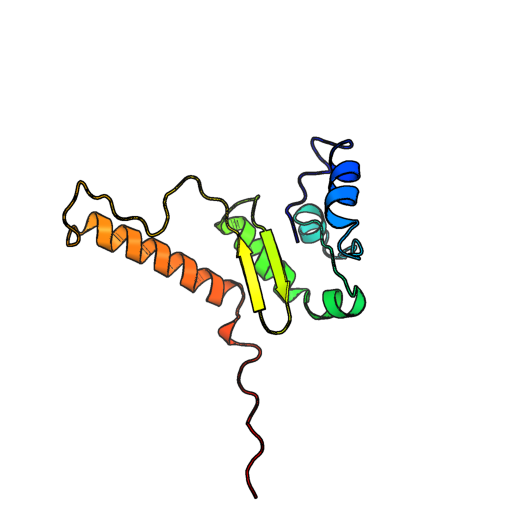. PHE A 1 93 ? 0.884 -6.186 -17.037 1.00 90.06 93 PHE A CA 1
ATOM 733 C C . PHE A 1 93 ? 0.445 -6.391 -18.491 1.00 90.06 93 PHE A C 1
ATOM 735 O O . PHE A 1 93 ? 0.328 -7.537 -18.916 1.00 90.06 93 PHE A O 1
ATOM 742 N N . GLU A 1 94 ? 0.298 -5.319 -19.274 1.00 90.44 94 GLU A N 1
ATOM 743 C CA . GLU A 1 94 ? -0.081 -5.425 -20.679 1.00 90.44 94 GLU A CA 1
ATOM 744 C C . GLU A 1 94 ? 1.163 -5.488 -21.585 1.00 90.44 94 GLU A C 1
ATOM 746 O O . GLU A 1 94 ? 1.995 -4.566 -21.586 1.00 90.44 94 GLU A O 1
ATOM 751 N N . PRO A 1 95 ? 1.336 -6.559 -22.378 1.00 89.31 95 PRO A N 1
ATOM 752 C CA . PRO A 1 95 ? 2.389 -6.615 -23.376 1.00 89.31 95 PRO A CA 1
ATOM 753 C C . PRO A 1 95 ? 2.045 -5.733 -24.585 1.00 89.31 95 PRO A C 1
ATOM 755 O O . PRO A 1 95 ? 0.898 -5.565 -24.986 1.00 89.31 95 PRO A O 1
ATOM 758 N N . LYS A 1 96 ? 3.072 -5.209 -25.253 1.00 90.38 96 LYS A N 1
ATOM 759 C CA . LYS A 1 96 ? 2.918 -4.552 -26.551 1.00 90.38 96 LYS A CA 1
ATOM 760 C C . LYS A 1 96 ? 2.868 -5.604 -27.653 1.00 90.38 96 LYS A C 1
ATOM 762 O O . LYS A 1 96 ? 3.901 -6.146 -28.038 1.00 90.38 96 LYS A O 1
ATOM 767 N N . MET A 1 97 ? 1.692 -5.788 -28.247 1.00 91.88 97 MET A N 1
ATOM 768 C CA . MET A 1 97 ? 1.474 -6.722 -29.364 1.00 91.88 97 MET A CA 1
ATOM 769 C C . MET A 1 97 ? 2.345 -6.438 -30.601 1.00 91.88 97 MET A C 1
ATOM 771 O O . MET A 1 97 ? 2.572 -7.322 -31.418 1.00 91.88 97 MET A O 1
ATOM 775 N N . SER A 1 98 ? 2.888 -5.223 -30.730 1.00 93.19 98 SER A N 1
ATOM 776 C CA . SER A 1 98 ? 3.839 -4.857 -31.788 1.00 93.19 98 SER A CA 1
ATOM 777 C C . SER A 1 98 ? 5.256 -5.414 -31.593 1.00 93.19 98 SER A C 1
ATOM 779 O O . SER A 1 98 ? 6.134 -5.145 -32.412 1.00 93.19 98 SER A O 1
ATOM 781 N N . ARG A 1 99 ? 5.522 -6.155 -30.509 1.00 90.94 99 ARG A N 1
ATOM 782 C CA . ARG A 1 99 ? 6.837 -6.722 -30.185 1.00 90.94 99 ARG A CA 1
ATOM 783 C C . ARG A 1 99 ? 6.720 -8.213 -29.848 1.00 90.94 99 ARG A C 1
ATOM 785 O O . ARG A 1 99 ? 5.751 -8.607 -29.203 1.00 90.94 99 ARG A O 1
ATOM 792 N N . PRO A 1 100 ? 7.729 -9.041 -30.184 1.00 93.69 100 PRO A N 1
ATOM 793 C CA . PRO A 1 100 ? 7.758 -10.439 -29.759 1.00 93.69 100 PRO A CA 1
ATOM 794 C C . PRO A 1 100 ? 7.709 -10.567 -28.235 1.00 93.69 100 PRO A C 1
ATOM 796 O O . PRO A 1 100 ? 8.383 -9.805 -27.535 1.00 93.69 100 PRO A O 1
ATOM 799 N N . ALA A 1 101 ? 6.983 -11.560 -27.717 1.00 89.00 101 ALA A N 1
ATOM 800 C CA . ALA A 1 101 ? 6.872 -11.816 -26.275 1.00 89.00 101 ALA A CA 1
ATOM 801 C C . ALA A 1 101 ? 8.242 -12.003 -25.589 1.00 89.00 101 ALA A C 1
ATOM 803 O O . ALA A 1 101 ? 8.437 -11.573 -24.457 1.00 89.00 101 ALA A O 1
ATOM 804 N N . SER A 1 102 ? 9.222 -12.557 -26.309 1.00 93.06 102 SER A N 1
ATOM 805 C CA . SER A 1 102 ? 10.606 -12.745 -25.854 1.00 93.06 102 SER A CA 1
ATOM 806 C C . SER A 1 102 ? 11.465 -11.474 -25.873 1.00 93.06 102 SER A C 1
ATOM 808 O O . SER A 1 102 ? 12.639 -11.515 -25.508 1.00 93.06 102 SER A O 1
ATOM 810 N N . SER A 1 103 ? 10.922 -10.330 -26.303 1.00 95.94 103 SER A N 1
ATOM 811 C CA . SER A 1 103 ? 11.656 -9.066 -26.324 1.00 95.94 103 SER A CA 1
ATOM 812 C C . SER A 1 103 ? 12.121 -8.694 -24.918 1.00 95.94 103 SER A C 1
ATOM 814 O O . SER A 1 103 ? 11.307 -8.506 -24.011 1.00 95.94 103 SER A O 1
ATOM 816 N N . HIS A 1 104 ? 13.432 -8.494 -24.761 1.00 95.12 104 HIS A N 1
ATOM 817 C CA . HIS A 1 104 ? 14.048 -8.104 -23.491 1.00 95.12 104 HIS A CA 1
ATOM 818 C C . HIS A 1 104 ? 13.364 -6.885 -22.850 1.00 95.12 104 HIS A C 1
ATOM 820 O O . HIS A 1 104 ? 13.170 -6.845 -21.639 1.00 95.12 104 HIS A O 1
ATOM 826 N N . ALA A 1 105 ? 12.935 -5.906 -23.655 1.00 92.56 105 ALA A N 1
ATOM 827 C CA . ALA A 1 105 ? 12.234 -4.726 -23.155 1.00 92.56 105 ALA A CA 1
ATOM 828 C C . ALA A 1 105 ? 10.884 -5.065 -22.493 1.00 92.56 105 ALA A C 1
ATOM 830 O O . ALA A 1 105 ? 10.536 -4.449 -21.490 1.00 92.56 105 ALA A O 1
ATOM 831 N N . GLN A 1 106 ? 10.134 -6.034 -23.031 1.00 92.94 106 GLN A N 1
ATOM 832 C CA . GLN A 1 106 ? 8.853 -6.464 -22.456 1.00 92.94 106 GLN A CA 1
ATOM 833 C C . GLN A 1 106 ? 9.063 -7.272 -21.178 1.00 92.94 106 GLN A C 1
ATOM 835 O O . GLN A 1 106 ? 8.449 -6.976 -20.156 1.00 92.94 106 GLN A O 1
ATOM 840 N N . VAL A 1 107 ? 9.991 -8.231 -21.217 1.00 94.25 107 VAL A N 1
ATOM 841 C CA . VAL A 1 107 ? 10.340 -9.060 -20.055 1.00 94.25 107 VAL A CA 1
ATOM 842 C C . VAL A 1 107 ? 10.858 -8.194 -18.904 1.00 94.25 107 VAL A C 1
ATOM 844 O O . VAL A 1 107 ? 10.446 -8.370 -17.759 1.00 94.25 107 VAL A O 1
ATOM 847 N N . SER A 1 108 ? 11.714 -7.213 -19.202 1.00 94.44 108 SER A N 1
ATOM 848 C CA . SER A 1 108 ? 12.238 -6.273 -18.207 1.00 94.44 108 SER A CA 1
ATOM 849 C C . SER A 1 108 ? 11.136 -5.399 -17.599 1.00 94.44 108 SER A C 1
ATOM 851 O O . SER A 1 108 ? 11.066 -5.268 -16.376 1.00 94.44 108 SER A O 1
ATOM 853 N N . ALA A 1 109 ? 10.220 -4.867 -18.419 1.00 92.31 109 ALA A N 1
ATOM 854 C CA . ALA A 1 109 ? 9.089 -4.077 -17.933 1.00 92.31 109 ALA A CA 1
ATOM 855 C C . ALA A 1 109 ? 8.168 -4.892 -17.010 1.00 92.31 109 ALA A C 1
ATOM 857 O O . ALA A 1 109 ? 7.842 -4.432 -15.915 1.00 92.31 109 ALA A O 1
ATOM 858 N N . LEU A 1 110 ? 7.816 -6.121 -17.403 1.00 93.50 110 LEU A N 1
ATOM 859 C CA . LEU A 1 110 ? 7.018 -7.027 -16.575 1.00 93.50 110 LEU A CA 1
ATOM 860 C C . LEU A 1 110 ? 7.742 -7.372 -15.265 1.00 93.50 110 LEU A C 1
ATOM 862 O O . LEU A 1 110 ? 7.149 -7.312 -14.190 1.00 93.50 110 LEU A O 1
ATOM 866 N N . SER A 1 111 ? 9.043 -7.670 -15.329 1.00 94.94 111 SER A N 1
ATOM 867 C CA . SER A 1 111 ? 9.858 -7.925 -14.136 1.00 94.94 111 SER A CA 1
ATOM 868 C C . SER A 1 111 ? 9.854 -6.729 -13.181 1.00 94.94 111 SER A C 1
ATOM 870 O O . SER A 1 111 ? 9.726 -6.908 -11.972 1.00 94.94 111 SER A O 1
ATOM 872 N N . GLN A 1 112 ? 9.946 -5.501 -13.698 1.00 92.56 112 GLN A N 1
ATOM 873 C CA . GLN A 1 112 ? 9.885 -4.291 -12.881 1.00 92.56 112 GLN A CA 1
ATOM 874 C C . GLN A 1 112 ? 8.509 -4.097 -12.227 1.00 92.56 112 GLN A C 1
ATOM 876 O O . GLN A 1 112 ? 8.446 -3.721 -11.057 1.00 92.56 112 GLN A O 1
ATOM 881 N N . GLN A 1 113 ? 7.422 -4.384 -12.948 1.00 92.56 113 GLN A N 1
ATOM 882 C CA . GLN A 1 113 ? 6.059 -4.338 -12.409 1.00 92.56 113 GLN A CA 1
ATOM 883 C C . GLN A 1 113 ? 5.870 -5.366 -11.282 1.00 92.56 113 GLN A C 1
ATOM 885 O O . GLN A 1 113 ? 5.409 -5.012 -10.199 1.00 92.56 113 GLN A O 1
ATOM 890 N N . LEU A 1 114 ? 6.322 -6.609 -11.477 1.00 94.06 114 LEU A N 1
ATOM 891 C CA . LEU A 1 114 ? 6.278 -7.651 -10.443 1.00 94.06 114 LEU A CA 1
ATOM 892 C C . LEU A 1 114 ? 7.122 -7.284 -9.216 1.00 94.06 114 LEU A C 1
ATOM 894 O O . LEU A 1 114 ? 6.658 -7.416 -8.086 1.00 94.06 114 LEU A O 1
ATOM 898 N N . LYS A 1 115 ? 8.337 -6.756 -9.420 1.00 92.94 115 LYS A N 1
ATOM 899 C CA . LYS A 1 115 ? 9.184 -6.247 -8.327 1.00 92.94 115 LYS A CA 1
ATOM 900 C C . LYS A 1 115 ? 8.480 -5.159 -7.523 1.00 92.94 115 LYS A C 1
ATOM 902 O O . LYS A 1 115 ? 8.582 -5.153 -6.301 1.00 92.94 115 LYS A O 1
ATOM 907 N N . ALA A 1 116 ? 7.753 -4.260 -8.187 1.00 89.62 116 ALA A N 1
ATOM 908 C CA . ALA A 1 116 ? 6.972 -3.245 -7.496 1.00 89.62 116 ALA A CA 1
ATOM 909 C C . ALA A 1 116 ? 5.863 -3.874 -6.639 1.00 89.62 116 ALA A C 1
ATOM 911 O O . ALA A 1 116 ? 5.721 -3.476 -5.489 1.00 89.62 116 ALA A O 1
ATOM 912 N N . CYS A 1 117 ? 5.149 -4.892 -7.136 1.00 90.25 117 CYS A N 1
ATOM 913 C CA . CYS A 1 117 ? 4.155 -5.630 -6.347 1.00 90.25 117 CYS A CA 1
ATOM 914 C C . CYS A 1 117 ? 4.765 -6.326 -5.124 1.00 90.25 117 CYS A C 1
ATOM 916 O O . CYS A 1 117 ? 4.229 -6.196 -4.027 1.00 90.25 117 CYS A O 1
ATOM 918 N N . PHE A 1 118 ? 5.904 -7.009 -5.269 1.00 89.88 118 PHE A N 1
ATOM 919 C CA . PHE A 1 118 ? 6.577 -7.639 -4.126 1.00 89.88 118 PHE A CA 1
ATOM 920 C C . PHE A 1 118 ? 7.045 -6.614 -3.093 1.00 89.88 118 PHE A C 1
ATOM 922 O O . PHE A 1 118 ? 6.906 -6.841 -1.893 1.00 89.88 118 PHE A O 1
ATOM 929 N N . LYS A 1 119 ? 7.496 -5.438 -3.544 1.00 87.81 119 LYS A N 1
ATOM 930 C CA . LYS A 1 119 ? 7.854 -4.344 -2.641 1.00 87.81 119 LYS A CA 1
ATOM 931 C C . LYS A 1 119 ? 6.672 -3.892 -1.781 1.00 87.81 119 LYS A C 1
ATOM 933 O O . LYS A 1 119 ? 6.894 -3.553 -0.629 1.00 87.81 119 LYS A O 1
ATOM 938 N N . ILE A 1 120 ? 5.436 -3.925 -2.289 1.00 90.38 120 ILE A N 1
ATOM 939 C CA . ILE A 1 120 ? 4.236 -3.610 -1.488 1.00 90.38 120 ILE A CA 1
ATOM 940 C C . ILE A 1 120 ? 4.100 -4.587 -0.318 1.00 90.38 120 ILE A C 1
ATOM 942 O O . ILE A 1 120 ? 3.866 -4.162 0.809 1.00 90.38 120 ILE A O 1
ATOM 946 N N . VAL A 1 121 ? 4.279 -5.886 -0.578 1.00 87.38 121 VAL A N 1
ATOM 947 C CA . VAL A 1 121 ? 4.197 -6.941 0.445 1.00 87.38 121 VAL A CA 1
ATOM 948 C C . VAL A 1 121 ? 5.251 -6.727 1.535 1.00 87.38 121 VAL A C 1
ATOM 950 O O . VAL A 1 121 ? 4.955 -6.874 2.720 1.00 87.38 121 VAL A O 1
ATOM 953 N N . GLU A 1 122 ? 6.464 -6.340 1.139 1.00 85.25 122 GLU A N 1
ATOM 954 C CA . GLU A 1 122 ? 7.556 -6.008 2.058 1.00 85.25 122 GLU A CA 1
ATOM 955 C C . GLU A 1 122 ? 7.313 -4.707 2.835 1.00 85.25 122 GLU A C 1
ATOM 957 O O . GLU A 1 122 ? 7.471 -4.697 4.053 1.00 85.25 122 GLU A O 1
ATOM 962 N N . ASP A 1 123 ? 6.936 -3.622 2.148 1.00 85.12 123 ASP A N 1
ATOM 963 C CA . ASP A 1 123 ? 6.733 -2.285 2.729 1.00 85.12 123 ASP A CA 1
ATOM 964 C C . ASP A 1 123 ? 5.611 -2.337 3.778 1.00 85.12 123 ASP A C 1
ATOM 966 O O . ASP A 1 123 ? 5.750 -1.805 4.880 1.00 85.12 123 ASP A O 1
ATOM 970 N N . LEU A 1 124 ? 4.535 -3.068 3.480 1.00 85.19 124 LEU A N 1
ATOM 971 C CA . LEU A 1 124 ? 3.438 -3.330 4.411 1.00 85.19 124 LEU A CA 1
ATOM 972 C C . LEU A 1 124 ? 3.727 -4.469 5.394 1.00 85.19 124 LEU A C 1
ATOM 974 O O . LEU A 1 124 ? 2.926 -4.723 6.287 1.00 85.19 124 LEU A O 1
ATOM 978 N N . ASN A 1 125 ? 4.876 -5.138 5.271 1.00 81.62 125 ASN A N 1
ATOM 979 C CA . ASN A 1 125 ? 5.299 -6.231 6.141 1.00 81.62 125 ASN A CA 1
ATOM 980 C C . ASN A 1 125 ? 4.231 -7.337 6.289 1.00 81.62 125 ASN A C 1
ATOM 982 O O . ASN A 1 125 ? 4.133 -7.981 7.334 1.00 81.62 125 ASN A O 1
ATOM 986 N N . LEU A 1 126 ? 3.450 -7.585 5.228 1.00 74.62 126 LEU A N 1
ATOM 987 C CA . LEU A 1 126 ? 2.343 -8.556 5.230 1.00 74.62 126 LEU A CA 1
ATOM 988 C C . LEU A 1 126 ? 2.828 -9.987 5.499 1.00 74.62 126 LEU A C 1
ATOM 990 O O . LEU A 1 126 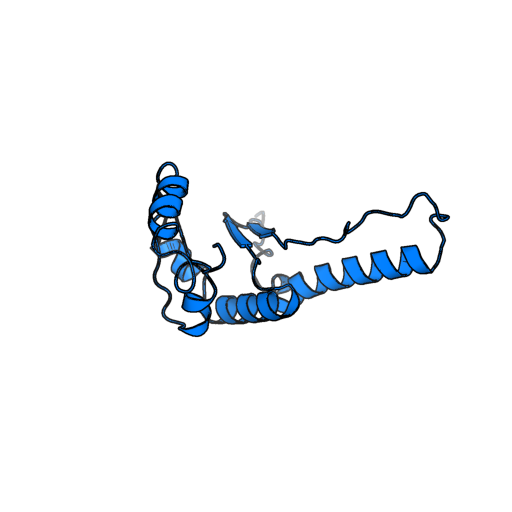? 2.062 -10.838 5.933 1.00 74.62 126 LEU A O 1
ATOM 994 N N . ASN A 1 127 ? 4.121 -10.240 5.289 1.00 63.22 127 ASN A N 1
ATOM 995 C CA . ASN A 1 127 ? 4.752 -11.529 5.550 1.00 63.22 127 ASN A CA 1
ATOM 996 C C . ASN A 1 127 ? 4.978 -11.823 7.043 1.00 63.22 127 ASN A C 1
ATOM 998 O O . ASN A 1 127 ? 5.281 -12.965 7.378 1.00 63.22 127 ASN A O 1
ATOM 1002 N N . LYS A 1 128 ? 4.881 -10.833 7.946 1.00 59.41 128 LYS A N 1
ATOM 1003 C CA . LYS A 1 128 ? 5.180 -11.029 9.380 1.00 59.41 128 LYS A CA 1
ATOM 1004 C C . LYS A 1 128 ? 3.952 -11.151 10.277 1.00 59.41 128 LYS A C 1
ATOM 1006 O O . LYS A 1 128 ? 4.111 -11.462 11.453 1.00 59.41 128 LYS A O 1
ATOM 1011 N N . SER A 1 129 ? 2.745 -10.947 9.761 1.00 49.94 129 SER A N 1
ATOM 1012 C CA . SER A 1 129 ? 1.529 -10.996 10.571 1.00 49.94 129 SER A CA 1
ATOM 1013 C C . SER A 1 129 ? 0.405 -11.768 9.861 1.00 49.94 129 SER A C 1
ATOM 1015 O O . SER A 1 129 ? -0.139 -11.298 8.869 1.00 49.94 129 SER A O 1
ATOM 1017 N N . VAL A 1 130 ? 0.021 -12.909 10.465 1.00 49.56 130 VAL A N 1
ATOM 1018 C CA . VAL A 1 130 ? -1.312 -13.571 10.424 1.00 49.56 130 VAL A CA 1
ATOM 1019 C C . VAL A 1 130 ? -1.640 -14.649 9.353 1.00 49.56 130 VAL A C 1
ATOM 1021 O O . VAL A 1 130 ? -2.733 -14.620 8.803 1.00 49.56 130 VAL A O 1
ATOM 1024 N N . TRP A 1 131 ? -0.804 -15.681 9.116 1.00 48.53 131 TRP A N 1
ATOM 1025 C CA . TRP A 1 131 ? -1.271 -16.903 8.390 1.00 48.53 131 TRP A CA 1
ATOM 1026 C C . TRP A 1 131 ? -0.886 -18.268 8.987 1.00 48.53 131 TRP A C 1
ATOM 1028 O O . TRP A 1 131 ? -1.273 -19.301 8.448 1.00 48.53 131 TRP A O 1
ATOM 1038 N N . THR A 1 132 ? -0.196 -18.324 10.125 1.00 40.69 132 THR A N 1
ATOM 1039 C CA . THR A 1 132 ? -0.014 -19.569 10.887 1.00 40.69 132 THR A CA 1
ATOM 1040 C C . THR A 1 132 ? -1.024 -19.632 12.027 1.00 40.69 132 THR A C 1
ATOM 1042 O O . THR A 1 132 ? -0.678 -19.448 13.189 1.00 40.69 132 THR A O 1
ATOM 1045 N N . THR A 1 133 ? -2.292 -19.897 11.716 1.00 41.53 133 THR A N 1
ATOM 1046 C CA . THR A 1 133 ? -3.146 -20.577 12.697 1.00 41.53 133 THR A CA 1
ATOM 1047 C C . THR A 1 133 ? -2.771 -22.058 12.608 1.00 41.53 133 THR A C 1
ATOM 1049 O O . THR A 1 133 ? -2.977 -22.646 11.545 1.00 41.53 133 THR A O 1
ATOM 1052 N N . PRO A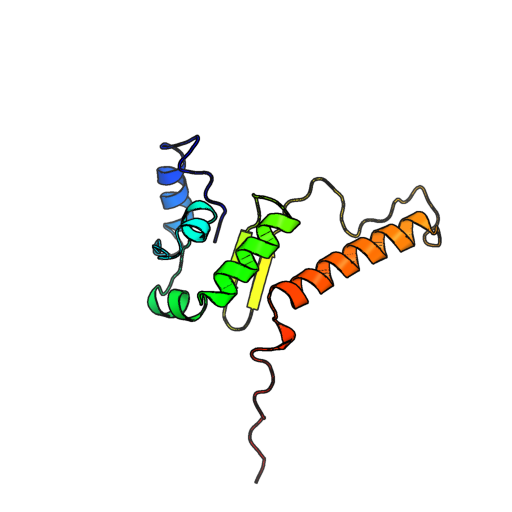 1 134 ? -2.176 -22.686 13.640 1.00 42.62 134 PRO A N 1
ATOM 1053 C CA . PRO A 1 134 ? -2.082 -24.137 13.659 1.00 42.62 134 PRO A CA 1
ATOM 1054 C C . PRO A 1 134 ? -3.518 -24.665 13.631 1.00 42.62 134 PRO A C 1
ATOM 1056 O O . PRO A 1 134 ? -4.333 -24.265 14.465 1.00 42.62 134 PRO A O 1
ATOM 1059 N N . GLY A 1 135 ? -3.846 -25.516 12.657 1.00 48.44 135 GLY A N 1
ATOM 1060 C CA . GLY A 1 135 ? -5.085 -26.289 12.714 1.00 48.44 135 GLY A CA 1
ATOM 1061 C C . GLY A 1 135 ? -5.139 -27.085 14.026 1.00 48.44 135 GLY A C 1
ATOM 1062 O O . GLY A 1 135 ? -4.074 -27.360 14.597 1.00 48.44 135 GLY A O 1
ATOM 1063 N N . PRO A 1 136 ? -6.341 -27.427 14.532 1.00 50.97 136 PRO A N 1
ATOM 1064 C CA . PRO A 1 136 ? -6.471 -28.245 15.731 1.00 50.97 136 PRO A CA 1
ATOM 1065 C C . PRO A 1 136 ? -5.588 -29.483 15.578 1.00 50.97 136 PRO A C 1
ATOM 1067 O O . PRO A 1 136 ? -5.641 -30.159 14.554 1.00 50.97 136 PRO A O 1
ATOM 1070 N N . GLN A 1 137 ? -4.718 -29.718 16.557 1.00 49.12 137 GLN A N 1
ATOM 1071 C CA . GLN A 1 137 ? -3.970 -30.964 16.635 1.00 49.12 137 GLN A CA 1
ATOM 1072 C C . GLN A 1 137 ? -5.003 -32.068 16.865 1.00 49.12 137 GLN A C 1
ATOM 1074 O O . GLN A 1 137 ? -5.628 -32.093 17.926 1.00 49.12 137 GLN A O 1
ATOM 1079 N N . ASP A 1 138 ? -5.217 -32.914 15.858 1.00 42.66 138 ASP A N 1
ATOM 1080 C CA . ASP A 1 138 ? -6.008 -34.131 16.001 1.00 42.66 138 ASP A CA 1
ATOM 1081 C C . ASP A 1 138 ? -5.351 -34.999 17.086 1.00 42.66 138 ASP A C 1
ATOM 1083 O O . ASP A 1 138 ? -4.201 -35.426 16.950 1.00 42.66 138 ASP A O 1
ATOM 1087 N N . THR A 1 139 ? -6.072 -35.181 18.192 1.00 45.25 139 THR A N 1
ATOM 1088 C CA . THR A 1 139 ? -5.786 -36.153 19.257 1.00 45.25 139 THR A CA 1
ATOM 1089 C C . THR A 1 139 ? -6.382 -37.505 18.924 1.00 45.25 139 THR A C 1
ATOM 1091 O O . THR A 1 139 ? -7.562 -37.503 18.498 1.00 45.25 139 THR A O 1
#

Sequence (139 aa):
MVPDFAEKYFGMLGAKFQKVGSGLNQHLLRIDNPEFEKAFVVRATDPAEAITVLTAQLQEQILTLRARFGSDLRLAFKPSQLFIAIPSSKDWFEPKMSRPASSHAQVSALSQQLKACFKIVEDLNLNKSVWTTPGPQDT

Foldseek 3Di:
DWFPPDPPDHPPVVVVVCVVCVVVCKDWDDDPPPVLNNLDTDIDNDRVVVPVVCDPLLSVLVVVVCVVQHSGWDWDDDVVDIDIDRDDPDPQPDADPVDDPPPPVRVVSNVVSVVNVVVNCVSSVVVPDDDPPPDPDDD

Secondary structure (DSSP, 8-state):
-EE--HHHH-HHHHHHHHHHTTTTT-EEE--S-HHHHTTEEEEESSHHHHHHHS-HHHHHHHHHHHHHH-TT-EEEEETTEEEEE---SS-TT---TTS-TT-HHHHHHHHHHHHHHHHHHHHTTGGGSS---PPP---

pLDDT: mean 78.98, std 17.17, range [40.69, 95.94]